Protein AF-A0A9P7E9S6-F1 (afdb_monomer_lite)

Organism: NCBI:txid48587

Structure (mmCIF, N/CA/C/O backbone):
data_AF-A0A9P7E9S6-F1
#
_entry.id   AF-A0A9P7E9S6-F1
#
loop_
_atom_site.group_PDB
_atom_site.id
_atom_site.type_symbol
_atom_site.label_atom_id
_atom_site.label_alt_id
_atom_site.label_comp_id
_atom_site.label_asym_id
_atom_site.label_entity_id
_atom_site.label_seq_id
_atom_site.pdbx_PDB_ins_code
_atom_site.Cartn_x
_atom_site.Cartn_y
_atom_site.Cartn_z
_atom_site.occupancy
_atom_site.B_iso_or_equiv
_atom_site.auth_seq_id
_atom_site.auth_comp_id
_atom_site.auth_asym_id
_atom_site.auth_atom_id
_atom_site.pdbx_PDB_model_num
ATOM 1 N N . MET A 1 1 ? -11.696 4.239 7.688 1.00 76.25 1 MET A N 1
ATOM 2 C CA . MET A 1 1 ? -10.616 5.097 7.147 1.00 76.25 1 MET A CA 1
ATOM 3 C C . MET A 1 1 ? -9.987 4.363 5.976 1.00 76.25 1 MET A C 1
ATOM 5 O O . MET A 1 1 ? -9.645 3.206 6.164 1.00 76.25 1 MET A O 1
ATOM 9 N N . ASN A 1 2 ? -9.863 4.976 4.794 1.00 81.44 2 ASN A N 1
ATOM 10 C CA . ASN A 1 2 ? -9.144 4.355 3.674 1.00 81.44 2 ASN A CA 1
ATOM 11 C C . ASN A 1 2 ? -7.691 4.812 3.697 1.00 81.44 2 ASN A C 1
ATOM 13 O O . ASN A 1 2 ? -7.438 6.014 3.799 1.00 81.44 2 ASN A O 1
ATOM 17 N N . MET A 1 3 ? -6.766 3.865 3.609 1.00 82.00 3 MET A N 1
ATOM 18 C CA . MET A 1 3 ? -5.338 4.120 3.689 1.00 82.00 3 MET A CA 1
ATOM 19 C C . MET A 1 3 ? -4.655 3.564 2.443 1.00 82.00 3 MET A C 1
ATOM 21 O O . MET A 1 3 ? -4.968 2.445 2.022 1.00 82.00 3 MET A O 1
ATOM 25 N N . PRO A 1 4 ? -3.770 4.343 1.805 1.00 83.00 4 PRO A N 1
ATOM 26 C CA . PRO A 1 4 ? -3.016 3.827 0.681 1.00 83.00 4 PRO A CA 1
ATOM 27 C C . PRO A 1 4 ? 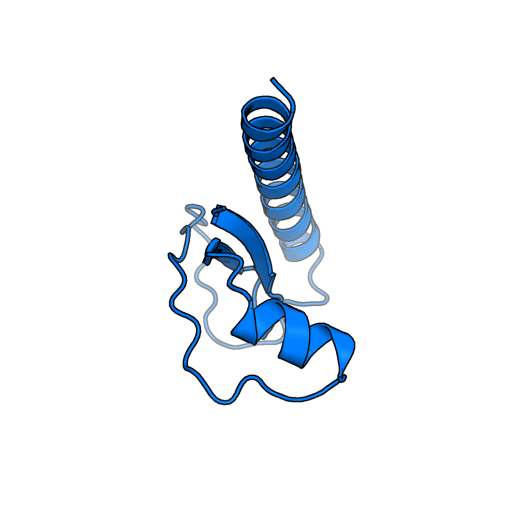-2.063 2.727 1.156 1.00 83.00 4 PRO A C 1
ATOM 29 O O . PRO A 1 4 ? -1.625 2.716 2.308 1.00 83.00 4 PRO A O 1
ATOM 32 N N . CYS A 1 5 ? -1.736 1.799 0.265 1.00 80.69 5 CYS A N 1
ATOM 33 C CA . CYS A 1 5 ? -0.798 0.703 0.481 1.00 80.69 5 CYS A CA 1
ATOM 34 C C . CYS A 1 5 ? 0.037 0.512 -0.790 1.00 80.69 5 CYS A C 1
ATOM 36 O O . CYS A 1 5 ? -0.466 0.711 -1.892 1.00 80.69 5 CYS A O 1
ATOM 38 N N . ILE A 1 6 ? 1.294 0.093 -0.657 1.00 78.81 6 ILE A N 1
ATOM 39 C CA . ILE A 1 6 ? 2.104 -0.361 -1.794 1.00 78.81 6 ILE A CA 1
ATOM 40 C C . ILE A 1 6 ? 2.420 -1.837 -1.589 1.00 78.81 6 ILE A C 1
ATOM 42 O O . ILE A 1 6 ? 2.843 -2.234 -0.505 1.00 78.81 6 ILE A O 1
ATOM 46 N N . THR A 1 7 ? 2.241 -2.639 -2.634 1.00 76.12 7 THR A N 1
ATOM 47 C CA . THR A 1 7 ? 2.761 -4.009 -2.697 1.00 76.12 7 THR A CA 1
ATOM 48 C C . THR A 1 7 ? 3.796 -4.124 -3.808 1.00 76.12 7 THR A C 1
ATOM 50 O O . THR A 1 7 ? 3.699 -3.433 -4.818 1.00 76.12 7 THR A O 1
ATOM 53 N N . MET A 1 8 ? 4.796 -4.978 -3.602 1.00 69.56 8 MET A N 1
ATOM 54 C CA . MET A 1 8 ? 5.942 -5.182 -4.498 1.00 69.56 8 MET A CA 1
ATOM 55 C C . MET A 1 8 ? 6.051 -6.648 -4.953 1.00 69.56 8 MET A C 1
ATOM 57 O O . MET A 1 8 ? 7.151 -7.156 -5.166 1.00 69.56 8 MET A O 1
ATOM 61 N N . VAL A 1 9 ? 4.930 -7.369 -5.056 1.00 65.50 9 VAL A N 1
ATOM 62 C CA . VAL A 1 9 ? 4.935 -8.757 -5.545 1.00 65.50 9 VAL A CA 1
ATOM 63 C C . VAL A 1 9 ? 5.095 -8.740 -7.066 1.00 65.50 9 VAL A C 1
ATOM 65 O O . VAL A 1 9 ? 4.148 -8.466 -7.797 1.00 65.50 9 VAL A O 1
ATOM 68 N N . GLY A 1 10 ? 6.317 -8.991 -7.539 1.00 65.50 10 GLY A N 1
ATOM 69 C CA . GLY A 1 10 ? 6.691 -8.895 -8.953 1.00 65.50 10 GLY A CA 1
ATOM 70 C C . GLY A 1 10 ? 6.893 -7.447 -9.409 1.00 65.50 10 GLY A C 1
ATOM 71 O O . GLY A 1 10 ? 8.007 -7.078 -9.773 1.00 65.50 10 GLY A O 1
ATOM 72 N N . ALA A 1 11 ? 5.840 -6.628 -9.337 1.00 67.00 11 ALA A N 1
ATOM 73 C CA . ALA A 1 11 ? 5.846 -5.212 -9.702 1.00 67.00 11 ALA A CA 1
ATOM 74 C C . ALA A 1 11 ? 5.216 -4.333 -8.600 1.00 67.00 11 ALA A C 1
ATOM 76 O O . ALA A 1 11 ? 4.358 -4.810 -7.851 1.00 67.00 11 ALA A O 1
ATOM 77 N N . PRO A 1 12 ? 5.615 -3.050 -8.488 1.00 69.06 12 PRO A N 1
ATOM 78 C CA . PRO A 1 12 ? 4.939 -2.089 -7.624 1.00 69.06 12 PRO A CA 1
ATOM 79 C C . PRO A 1 12 ? 3.466 -1.929 -8.020 1.00 69.06 12 PRO A C 1
ATOM 81 O O . PRO A 1 12 ? 3.138 -1.579 -9.154 1.00 69.06 12 PRO A O 1
ATOM 84 N N . HIS A 1 13 ? 2.566 -2.116 -7.060 1.00 75.25 13 HIS A N 1
ATOM 85 C CA . HIS A 1 13 ? 1.160 -1.752 -7.189 1.00 75.25 13 HIS A CA 1
ATOM 86 C C . HIS A 1 13 ? 0.755 -0.833 -6.045 1.00 75.25 13 HIS A C 1
ATOM 88 O O . HIS A 1 13 ? 1.012 -1.129 -4.877 1.00 75.25 13 HIS A O 1
ATOM 94 N N . LEU A 1 14 ? 0.089 0.267 -6.395 1.00 80.75 14 LEU A N 1
ATOM 95 C CA . LEU A 1 14 ? -0.555 1.148 -5.437 1.00 80.75 14 LEU A CA 1
ATOM 96 C C . LEU A 1 14 ? -1.979 0.644 -5.207 1.00 80.75 14 LEU A C 1
ATOM 98 O O . LEU A 1 14 ? -2.728 0.406 -6.153 1.00 80.75 14 LEU A O 1
ATOM 102 N N . LEU A 1 15 ? -2.337 0.459 -3.946 1.00 83.75 15 LEU A N 1
ATOM 103 C CA . LEU A 1 15 ? -3.641 -0.002 -3.503 1.00 83.75 15 LEU A CA 1
ATOM 104 C C . LEU A 1 15 ? -4.237 1.034 -2.549 1.00 83.75 15 LEU A C 1
ATOM 106 O O . LEU A 1 15 ? -3.510 1.742 -1.855 1.00 83.75 15 LEU A O 1
ATOM 110 N N . LEU A 1 16 ? -5.558 1.098 -2.476 1.00 84.00 16 LEU A N 1
ATOM 111 C CA . LEU A 1 16 ? -6.286 1.873 -1.482 1.00 84.00 16 LEU A CA 1
ATOM 112 C C . LEU A 1 16 ? -7.284 0.942 -0.797 1.00 84.00 16 LEU A C 1
ATOM 114 O O . LEU A 1 16 ? -8.222 0.462 -1.430 1.00 84.00 16 LEU A O 1
ATOM 118 N N . GLY A 1 17 ? -7.056 0.661 0.483 1.00 84.75 17 GLY A N 1
ATOM 119 C CA . GLY A 1 17 ? -7.870 -0.267 1.266 1.00 84.75 17 GLY A CA 1
ATOM 120 C C . GLY A 1 17 ? -8.499 0.405 2.476 1.00 84.75 17 GLY A C 1
ATOM 121 O O . GLY A 1 17 ? -7.954 1.369 3.017 1.00 84.75 17 GLY A O 1
ATOM 122 N N . ALA A 1 18 ? -9.639 -0.113 2.922 1.00 85.50 18 ALA A N 1
ATOM 123 C CA . ALA A 1 18 ? -10.220 0.290 4.194 1.00 85.50 18 ALA A CA 1
ATOM 124 C C . ALA A 1 18 ? -9.433 -0.333 5.356 1.00 85.50 18 ALA A C 1
ATOM 126 O O . ALA A 1 18 ? -9.246 -1.547 5.420 1.00 85.50 18 ALA A O 1
ATOM 127 N N . VAL A 1 19 ? -9.013 0.496 6.309 1.00 83.81 19 VAL A N 1
ATOM 128 C CA . VAL A 1 19 ? -8.512 0.037 7.606 1.00 83.81 19 VAL A CA 1
ATOM 129 C C . VAL A 1 19 ? -9.716 -0.416 8.423 1.00 83.81 19 VAL A C 1
ATOM 131 O O . VAL A 1 19 ? -10.515 0.408 8.879 1.00 83.81 19 VAL A O 1
ATOM 134 N N . THR A 1 20 ? -9.866 -1.731 8.558 1.00 87.31 20 THR A N 1
ATOM 135 C CA . THR A 1 20 ? -10.906 -2.368 9.370 1.00 87.31 20 THR A CA 1
ATOM 136 C C . THR A 1 20 ? -10.316 -2.883 10.674 1.00 87.31 20 THR A C 1
ATOM 138 O O . THR A 1 20 ? -9.131 -3.205 10.749 1.00 87.31 20 THR A O 1
ATOM 141 N N . LYS A 1 21 ? -11.160 -3.013 11.704 1.00 86.56 21 LYS A N 1
ATOM 142 C CA . LYS A 1 21 ? -10.742 -3.586 12.989 1.00 86.56 21 LYS A CA 1
ATOM 143 C C . LYS A 1 21 ? -10.193 -5.007 12.821 1.00 86.56 21 LYS A C 1
ATOM 145 O O . LYS A 1 21 ? -9.145 -5.309 13.368 1.00 86.56 21 LYS A O 1
ATOM 150 N N . ALA A 1 22 ? -10.841 -5.833 11.999 1.00 86.19 22 ALA A N 1
ATOM 151 C CA . ALA A 1 22 ? -10.382 -7.190 11.705 1.00 86.19 22 ALA A CA 1
ATOM 152 C C . ALA A 1 22 ? -8.975 -7.212 11.082 1.00 86.19 22 ALA A C 1
ATOM 154 O O . ALA A 1 22 ? -8.132 -8.008 11.489 1.00 86.19 22 ALA A O 1
ATOM 155 N N . LEU A 1 23 ? -8.697 -6.302 10.140 1.00 86.25 23 LEU A N 1
ATOM 156 C CA . LEU A 1 23 ? -7.375 -6.180 9.527 1.00 86.25 23 LEU A CA 1
ATOM 157 C C . LEU A 1 23 ? -6.326 -5.688 10.534 1.00 86.25 23 LEU A C 1
ATOM 159 O O . LEU A 1 23 ? -5.215 -6.214 10.568 1.00 86.25 23 LEU A O 1
ATOM 163 N N . SER A 1 24 ? -6.679 -4.711 11.372 1.00 87.88 24 SER A N 1
ATOM 164 C CA . SER A 1 24 ? -5.805 -4.213 12.437 1.00 87.88 24 SER A CA 1
ATOM 165 C C . SER A 1 24 ? -5.490 -5.292 13.474 1.00 87.88 24 SER A C 1
ATOM 167 O O . SER A 1 24 ? -4.323 -5.496 13.797 1.00 87.88 24 SER A O 1
ATOM 169 N N . ASP A 1 25 ? -6.494 -6.030 13.944 1.00 91.25 25 ASP A N 1
ATOM 170 C CA . ASP A 1 25 ? -6.331 -7.102 14.929 1.00 91.25 25 ASP A CA 1
ATOM 171 C C . ASP A 1 25 ? -5.484 -8.254 14.361 1.00 91.25 25 ASP A C 1
ATOM 173 O O . ASP A 1 25 ? -4.631 -8.809 15.062 1.00 91.25 25 ASP A O 1
ATOM 177 N N . ALA A 1 26 ? -5.673 -8.590 13.079 1.00 89.31 26 ALA A N 1
ATOM 178 C CA . ALA A 1 26 ? -4.862 -9.578 12.373 1.00 89.31 26 ALA A CA 1
ATOM 179 C C . ALA A 1 26 ? -3.392 -9.142 12.274 1.00 89.31 26 ALA A C 1
ATOM 181 O O . ALA A 1 26 ? -2.504 -9.922 12.621 1.00 89.31 26 ALA A O 1
ATOM 182 N N . ALA A 1 27 ? -3.140 -7.884 11.893 1.00 86.94 27 ALA A N 1
ATOM 183 C CA . ALA A 1 27 ? -1.794 -7.322 11.814 1.00 86.94 27 ALA A CA 1
ATOM 184 C C . ALA A 1 27 ? -1.095 -7.287 13.183 1.00 86.94 27 ALA A C 1
ATOM 186 O O . ALA A 1 27 ? 0.046 -7.728 13.293 1.00 86.94 27 ALA A O 1
ATOM 187 N N . ILE A 1 28 ? -1.788 -6.833 14.236 1.00 92.00 28 ILE A N 1
ATOM 188 C CA . ILE A 1 28 ? -1.270 -6.808 15.616 1.00 92.00 28 ILE A CA 1
ATOM 189 C C . ILE A 1 28 ? -0.946 -8.224 16.107 1.00 92.00 28 ILE A C 1
ATOM 191 O O . ILE A 1 28 ? 0.055 -8.435 16.786 1.00 92.00 28 ILE A O 1
ATOM 195 N N . SER A 1 29 ? -1.778 -9.204 15.750 1.00 94.25 29 SER A N 1
ATOM 196 C CA . SER A 1 29 ? -1.597 -10.603 16.151 1.00 94.25 29 SER A CA 1
ATOM 197 C C . SER A 1 29 ? -0.613 -11.378 15.265 1.00 94.25 29 SER A C 1
ATOM 199 O O . SER A 1 29 ? -0.465 -12.584 15.462 1.00 94.25 29 SER A O 1
ATOM 201 N N . CYS A 1 30 ? 0.008 -10.740 14.264 1.00 90.12 30 CYS A N 1
ATOM 202 C CA . CYS A 1 30 ? 0.836 -11.392 13.243 1.00 90.12 30 CYS A CA 1
ATOM 203 C C . CYS A 1 30 ? 0.140 -12.578 12.546 1.00 90.12 30 CYS A C 1
ATOM 205 O O . CYS A 1 30 ? 0.778 -13.571 12.196 1.00 90.12 30 CYS A O 1
ATOM 207 N N . ARG A 1 31 ? -1.181 -12.498 12.353 1.00 92.25 31 ARG A N 1
ATOM 208 C CA . ARG A 1 31 ? -1.974 -13.522 11.664 1.00 92.25 31 ARG A CA 1
ATOM 209 C C . ARG A 1 31 ? -2.467 -13.005 10.325 1.00 92.25 31 ARG A C 1
ATOM 211 O O . ARG A 1 31 ? -2.654 -11.807 10.130 1.00 92.25 31 ARG A O 1
ATOM 218 N N . TYR A 1 32 ? -2.726 -13.934 9.413 1.00 86.50 32 TYR A N 1
ATOM 219 C CA . TYR A 1 32 ? -3.452 -13.599 8.199 1.00 86.50 32 TYR A CA 1
ATOM 220 C C . TYR A 1 32 ? -4.901 -13.227 8.562 1.00 86.50 32 TYR A C 1
ATOM 222 O O . TYR A 1 32 ? -5.499 -13.918 9.394 1.00 86.50 32 TYR A O 1
ATOM 230 N N . PRO A 1 33 ? -5.465 -12.145 7.999 1.00 85.81 33 PRO A N 1
ATOM 231 C CA . PRO A 1 33 ? -6.851 -11.782 8.255 1.00 85.81 33 PRO A CA 1
ATOM 232 C C . PRO A 1 33 ? -7.791 -12.886 7.760 1.00 85.81 33 PRO A C 1
ATOM 234 O O . PRO A 1 33 ? -7.654 -13.380 6.643 1.00 85.81 33 PRO A O 1
ATOM 237 N N . SER A 1 34 ? -8.746 -13.277 8.604 1.00 85.94 34 SER A N 1
ATOM 238 C CA . SER A 1 34 ? -9.762 -14.277 8.248 1.00 85.94 34 SER A CA 1
ATOM 239 C C . SER A 1 34 ? -10.735 -13.752 7.193 1.00 85.94 34 SER A C 1
ATOM 241 O O . SER A 1 34 ? -11.231 -14.517 6.368 1.00 85.94 34 SER A O 1
ATOM 243 N N . ASP A 1 35 ? -10.986 -12.443 7.220 1.00 87.06 35 ASP A N 1
ATOM 244 C CA . ASP A 1 35 ? -11.860 -11.760 6.278 1.00 87.06 35 ASP A CA 1
ATO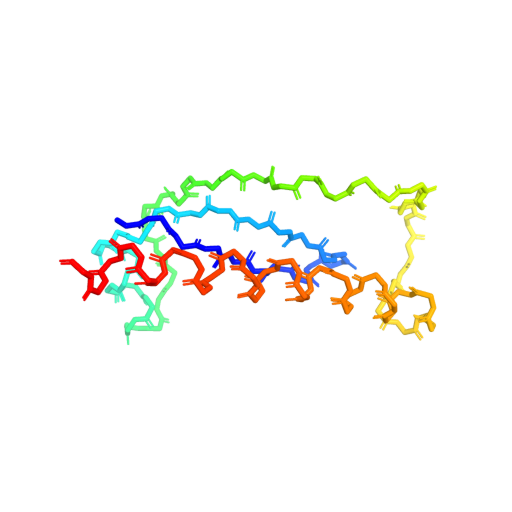M 245 C C . ASP A 1 35 ? -11.070 -11.270 5.067 1.00 87.06 35 ASP A C 1
ATOM 247 O O . ASP A 1 35 ? -9.940 -10.782 5.174 1.00 87.06 35 ASP A O 1
ATOM 251 N N . ARG A 1 36 ? -11.696 -11.355 3.893 1.00 87.00 36 ARG A N 1
ATOM 252 C CA . ARG A 1 36 ? -11.110 -10.833 2.661 1.00 87.00 36 ARG A CA 1
ATOM 253 C C . ARG A 1 36 ? -11.043 -9.307 2.722 1.00 87.00 36 ARG A C 1
ATOM 255 O O . ARG A 1 36 ? -12.068 -8.638 2.808 1.00 87.00 36 ARG A O 1
ATOM 262 N N . THR A 1 37 ? -9.839 -8.758 2.585 1.00 84.00 37 THR A N 1
ATOM 263 C CA . THR A 1 37 ? -9.646 -7.312 2.429 1.00 84.00 37 THR A CA 1
ATOM 264 C C . THR A 1 37 ? -9.925 -6.897 0.988 1.00 84.00 37 THR A C 1
ATOM 266 O O . THR A 1 37 ? -9.209 -7.300 0.068 1.00 84.00 37 THR A O 1
ATOM 269 N N . GLU A 1 38 ? -10.946 -6.070 0.785 1.00 86.56 38 GLU A N 1
ATOM 270 C CA . GLU A 1 38 ? -11.199 -5.425 -0.503 1.00 86.56 38 GLU A CA 1
ATOM 271 C C . GLU A 1 38 ? -10.350 -4.158 -0.639 1.00 86.56 38 GLU A C 1
ATOM 273 O O . GLU A 1 38 ? -10.297 -3.312 0.257 1.00 86.56 38 GLU A O 1
ATOM 278 N N . VAL A 1 39 ? -9.657 -4.043 -1.771 1.00 83.50 39 VAL A N 1
ATOM 279 C CA . VAL A 1 39 ? -8.766 -2.923 -2.080 1.00 83.50 39 VAL A CA 1
ATOM 280 C C . VAL A 1 39 ? -9.031 -2.426 -3.492 1.00 83.50 39 VAL A C 1
ATOM 282 O O . VAL A 1 39 ? -9.268 -3.212 -4.409 1.00 83.50 39 VAL A O 1
ATOM 285 N N . LEU A 1 40 ? -8.947 -1.115 -3.680 1.00 83.00 40 LEU A N 1
ATOM 286 C CA . LEU A 1 40 ? -8.935 -0.497 -4.998 1.00 83.00 40 LEU A CA 1
ATOM 287 C C . LEU A 1 40 ? -7.500 -0.492 -5.514 1.00 83.00 40 LEU A C 1
ATOM 289 O O . LEU A 1 40 ? -6.604 0.002 -4.833 1.00 83.00 40 LEU A O 1
ATOM 293 N N . LYS A 1 41 ? -7.272 -1.034 -6.710 1.00 80.75 41 LYS A N 1
ATOM 294 C CA . LYS A 1 41 ? -5.969 -0.955 -7.372 1.00 80.75 41 LYS A CA 1
ATOM 295 C C . LYS A 1 41 ? -5.876 0.362 -8.132 1.00 80.75 41 LYS A C 1
ATOM 297 O O . LYS A 1 41 ? -6.697 0.637 -9.000 1.00 80.75 41 LYS A O 1
ATOM 302 N N . CYS A 1 42 ? -4.870 1.163 -7.811 1.00 72.31 42 CYS A N 1
ATOM 303 C CA . CYS A 1 42 ? -4.529 2.357 -8.562 1.00 72.31 42 CYS A CA 1
ATOM 304 C C . CYS A 1 42 ? -3.516 1.970 -9.639 1.00 72.31 42 CYS A C 1
ATOM 306 O O . CYS A 1 42 ? -2.367 1.628 -9.341 1.00 72.31 42 CYS A O 1
ATOM 308 N N . GLU A 1 43 ? -3.949 2.001 -10.895 1.00 67.56 43 GLU A N 1
ATOM 309 C CA . GLU A 1 43 ? -3.038 1.875 -12.024 1.00 67.56 43 GLU A CA 1
ATOM 310 C C . GLU A 1 43 ? -2.287 3.194 -12.189 1.00 67.56 43 GLU A C 1
ATOM 312 O O . GLU A 1 43 ? -2.885 4.245 -12.413 1.00 67.56 43 GLU A O 1
ATOM 317 N N . VAL A 1 44 ? -0.967 3.150 -12.032 1.00 60.81 44 VAL A N 1
ATOM 318 C CA . VAL A 1 44 ? -0.116 4.219 -12.547 1.00 60.81 44 VAL A CA 1
ATOM 319 C C . VAL A 1 44 ? 0.116 3.846 -14.000 1.00 60.81 44 VAL A C 1
ATOM 321 O O . VAL A 1 44 ? 0.545 2.725 -14.272 1.00 60.81 44 VAL A O 1
ATOM 324 N N . ALA A 1 45 ? -0.223 4.741 -14.925 1.00 54.72 45 ALA A N 1
ATOM 325 C CA . ALA A 1 45 ? 0.050 4.536 -16.338 1.00 54.72 45 ALA A CA 1
ATOM 326 C C . ALA A 1 45 ? 1.563 4.352 -16.515 1.00 54.72 45 ALA A C 1
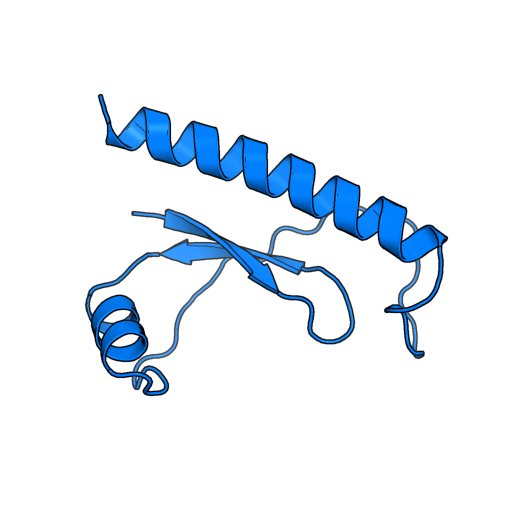ATOM 328 O O . ALA A 1 45 ? 2.322 5.318 -16.466 1.00 54.72 45 ALA A O 1
ATOM 329 N N . SER A 1 46 ? 2.011 3.106 -16.648 1.00 53.66 46 SER A N 1
ATOM 330 C CA . SER A 1 46 ? 3.355 2.805 -17.108 1.00 53.66 46 SER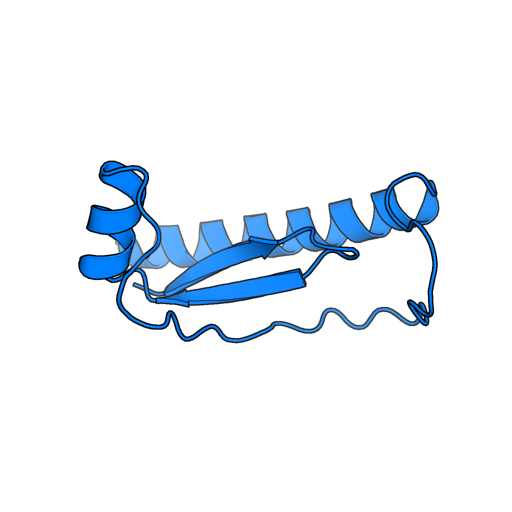 A CA 1
ATOM 331 C C . SER A 1 46 ? 3.243 2.285 -18.529 1.00 53.66 46 SER A C 1
ATOM 333 O O . SER A 1 46 ? 2.693 1.207 -18.742 1.00 53.66 46 SER A O 1
ATOM 335 N N . ASP A 1 47 ? 3.849 2.989 -19.481 1.00 53.34 47 ASP A N 1
ATOM 336 C CA . ASP A 1 47 ? 4.060 2.505 -20.856 1.00 53.34 47 ASP A CA 1
ATOM 337 C C . ASP A 1 47 ? 4.972 1.256 -20.917 1.00 53.34 47 ASP A C 1
ATOM 339 O O . ASP A 1 47 ? 5.281 0.730 -21.985 1.00 53.34 47 ASP A O 1
ATOM 343 N N . TYR A 1 48 ? 5.417 0.760 -19.760 1.00 52.12 48 TYR A N 1
ATOM 344 C CA . TYR 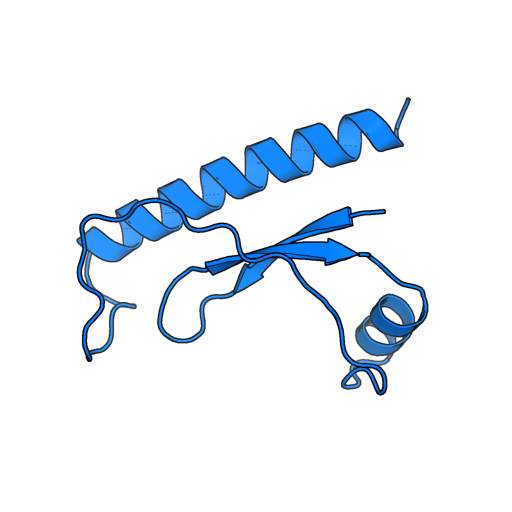A 1 48 ? 6.238 -0.427 -19.616 1.00 52.12 48 TYR A CA 1
ATOM 345 C C . TYR A 1 48 ? 5.366 -1.678 -19.539 1.00 52.12 48 TYR A C 1
ATOM 347 O O . TYR A 1 48 ? 4.689 -1.947 -18.548 1.00 52.12 48 TYR A O 1
ATOM 355 N N . ASN A 1 49 ? 5.421 -2.465 -20.610 1.00 50.62 49 ASN A N 1
ATOM 356 C CA . ASN A 1 49 ? 4.834 -3.794 -20.702 1.00 50.62 49 ASN A CA 1
ATOM 357 C C . ASN A 1 49 ? 5.598 -4.737 -19.754 1.00 50.62 49 ASN A C 1
ATOM 359 O O . ASN A 1 49 ? 6.674 -5.232 -20.089 1.00 50.62 49 ASN A O 1
ATOM 363 N N . ILE A 1 50 ? 5.071 -4.959 -18.548 1.00 53.41 50 ILE A N 1
ATOM 364 C CA . ILE A 1 50 ? 5.683 -5.825 -17.528 1.00 53.41 50 ILE A CA 1
ATOM 365 C C . ILE A 1 50 ? 5.385 -7.297 -17.855 1.00 53.41 50 ILE A C 1
ATOM 367 O O . ILE A 1 50 ? 4.721 -8.007 -17.103 1.00 53.41 50 ILE A O 1
ATOM 371 N N . ASN A 1 51 ? 5.842 -7.763 -19.015 1.00 46.06 51 ASN A N 1
ATOM 372 C CA . ASN A 1 51 ? 5.757 -9.166 -19.390 1.00 46.06 51 ASN A CA 1
ATOM 373 C C . ASN A 1 51 ? 7.025 -9.891 -18.938 1.00 46.06 51 ASN A C 1
ATOM 375 O O . ASN A 1 51 ? 8.070 -9.776 -19.565 1.00 46.06 51 ASN A O 1
ATOM 379 N N . GLY A 1 52 ? 6.894 -10.658 -17.854 1.00 47.56 52 GLY A N 1
ATOM 380 C CA . GLY A 1 52 ? 7.732 -11.821 -17.561 1.00 47.56 52 GLY A CA 1
ATOM 381 C C . GLY A 1 52 ? 9.225 -11.558 -17.366 1.00 47.56 52 GLY A C 1
ATOM 382 O O . GLY A 1 52 ? 10.022 -11.820 -18.257 1.00 47.56 52 GLY A O 1
ATOM 383 N N . GLY A 1 53 ? 9.628 -11.173 -16.156 1.00 46.34 53 GLY A N 1
ATOM 384 C CA . GLY A 1 53 ? 11.024 -11.323 -15.736 1.00 46.34 53 GLY A CA 1
ATOM 385 C C . GLY A 1 53 ? 11.463 -10.290 -14.713 1.00 46.34 53 GLY A C 1
ATOM 386 O O . GLY A 1 53 ? 11.420 -9.102 -14.990 1.00 46.34 53 GLY A O 1
ATOM 387 N N . MET A 1 54 ? 11.855 -10.777 -13.53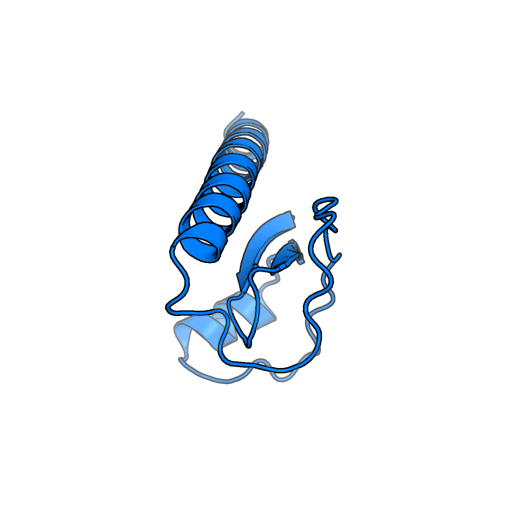1 1.00 49.34 54 MET A N 1
ATOM 388 C CA . MET A 1 54 ? 12.648 -10.125 -12.471 1.00 49.34 54 MET A CA 1
ATOM 389 C C . MET A 1 54 ? 12.883 -8.608 -12.636 1.00 49.34 54 MET A C 1
ATOM 391 O O . MET A 1 54 ? 13.987 -8.137 -12.877 1.00 49.34 54 MET A O 1
ATOM 395 N N . VAL A 1 55 ? 11.814 -7.842 -12.424 1.00 52.16 55 VAL A N 1
ATOM 396 C CA . VAL A 1 55 ? 11.732 -6.371 -12.528 1.00 52.16 55 VAL A CA 1
ATOM 397 C C . VAL A 1 55 ? 12.455 -5.680 -11.357 1.00 52.16 55 VAL A C 1
ATOM 399 O O . VAL A 1 55 ? 12.637 -4.471 -11.333 1.00 52.16 55 VAL A O 1
ATOM 402 N N . GLN A 1 56 ? 12.872 -6.432 -10.339 1.00 50.00 56 GLN A N 1
ATOM 403 C CA . GLN A 1 56 ? 13.325 -5.866 -9.068 1.00 50.00 56 GLN A CA 1
ATOM 404 C C . GLN A 1 56 ? 14.736 -5.253 -9.126 1.00 50.00 56 GLN A C 1
ATOM 406 O O . GLN A 1 56 ? 15.042 -4.372 -8.322 1.00 50.00 56 GLN A O 1
ATOM 411 N N . GLU A 1 57 ? 15.577 -5.664 -10.081 1.00 52.84 57 GLU A N 1
ATOM 412 C CA . GLU A 1 57 ? 16.984 -5.233 -10.149 1.00 52.84 57 GLU A CA 1
ATOM 413 C C . GLU A 1 57 ? 17.308 -4.263 -11.290 1.00 52.84 57 GLU A C 1
ATOM 415 O O . GLU A 1 57 ? 18.384 -3.661 -11.294 1.00 52.84 57 GLU A O 1
ATOM 420 N N . ALA A 1 58 ? 16.379 -4.044 -12.222 1.00 60.19 58 ALA A N 1
ATOM 421 C CA . ALA A 1 58 ? 16.604 -3.136 -13.337 1.00 60.19 58 ALA A CA 1
ATOM 422 C C . ALA A 1 58 ? 16.555 -1.659 -12.866 1.00 60.19 58 ALA A C 1
ATOM 424 O O . ALA A 1 58 ? 15.625 -1.266 -12.149 1.00 60.19 58 ALA A O 1
ATOM 425 N N . PRO A 1 59 ? 17.539 -0.810 -13.224 1.00 62.84 59 PRO A N 1
ATOM 426 C CA . PRO A 1 59 ? 17.586 0.600 -12.821 1.00 62.84 59 PRO A CA 1
ATOM 427 C C . PRO A 1 59 ? 16.319 1.388 -13.182 1.00 62.84 59 PRO A C 1
ATOM 429 O O . PRO A 1 59 ? 15.840 2.196 -12.384 1.00 62.84 59 PRO A O 1
ATOM 432 N N . GLU A 1 60 ? 15.735 1.106 -14.344 1.00 61.91 60 GLU A N 1
ATOM 433 C CA . GLU A 1 60 ? 14.464 1.657 -14.819 1.00 61.91 60 GLU A CA 1
ATOM 434 C C . GLU A 1 60 ? 13.297 1.385 -13.854 1.00 61.91 60 GLU A C 1
ATOM 436 O O . GLU A 1 60 ? 12.440 2.244 -13.634 1.00 61.91 60 GLU A O 1
ATOM 441 N N . CYS A 1 61 ? 13.302 0.242 -13.172 1.00 62.56 61 CYS A N 1
ATOM 442 C CA . CYS A 1 61 ? 12.262 -0.132 -12.221 1.00 62.56 61 CYS A CA 1
ATOM 443 C C . CYS A 1 61 ? 12.401 0.592 -10.880 1.00 62.56 61 CYS A C 1
ATOM 445 O O . CYS A 1 61 ? 11.401 0.806 -10.193 1.00 62.56 61 CYS A O 1
ATOM 447 N N . ARG A 1 62 ? 13.610 1.058 -10.529 1.00 69.00 62 ARG A N 1
ATOM 448 C CA . ARG A 1 62 ? 13.823 1.933 -9.363 1.00 69.00 62 ARG A CA 1
ATOM 449 C C . ARG A 1 62 ? 13.174 3.299 -9.570 1.00 69.00 62 ARG A C 1
ATOM 451 O O . ARG A 1 62 ? 12.588 3.835 -8.633 1.00 69.00 62 ARG A O 1
ATOM 458 N N . GLY A 1 63 ? 13.237 3.837 -10.790 1.00 71.56 63 GLY A N 1
ATOM 459 C CA . GLY A 1 63 ? 12.560 5.085 -11.154 1.00 71.56 63 GLY A CA 1
ATOM 460 C C . GLY A 1 63 ? 11.042 4.972 -11.013 1.00 71.56 63 GLY A C 1
ATOM 461 O O . GLY A 1 63 ? 10.411 5.825 -10.390 1.00 71.56 63 GLY A O 1
ATOM 462 N N . ILE A 1 64 ? 10.469 3.869 -11.499 1.00 72.44 64 ILE A N 1
ATOM 463 C CA . ILE A 1 64 ? 9.037 3.575 -11.359 1.00 72.44 64 ILE A CA 1
ATOM 464 C C . ILE A 1 64 ? 8.666 3.389 -9.881 1.00 72.44 64 ILE A C 1
ATOM 466 O O . ILE A 1 64 ? 7.741 4.033 -9.394 1.00 72.44 64 ILE A O 1
ATOM 470 N N . ALA A 1 65 ? 9.414 2.584 -9.122 1.00 71.75 65 ALA A N 1
ATOM 471 C CA . ALA A 1 65 ? 9.166 2.398 -7.692 1.00 71.75 65 ALA A CA 1
ATOM 472 C C . ALA A 1 65 ? 9.221 3.726 -6.915 1.00 71.75 65 ALA A C 1
ATOM 474 O O . ALA A 1 65 ? 8.389 3.962 -6.036 1.00 71.75 65 ALA A O 1
ATOM 475 N N . LEU A 1 66 ? 10.145 4.626 -7.274 1.00 77.25 66 LEU A N 1
ATOM 476 C CA . LEU A 1 66 ? 10.223 5.967 -6.700 1.00 77.25 66 LEU A CA 1
ATOM 477 C C . LEU A 1 66 ? 8.987 6.808 -7.045 1.00 77.25 66 LEU A C 1
ATOM 479 O O . LEU A 1 66 ? 8.446 7.467 -6.159 1.00 77.25 66 LEU A O 1
ATOM 483 N N . GLN A 1 67 ? 8.502 6.769 -8.288 1.00 77.94 67 GLN A N 1
ATOM 484 C CA . GLN A 1 67 ? 7.264 7.458 -8.674 1.00 77.94 67 GLN A CA 1
ATOM 485 C C . GLN A 1 67 ? 6.066 6.945 -7.868 1.00 77.94 67 GLN A C 1
ATOM 487 O O . GLN A 1 67 ? 5.340 7.742 -7.272 1.00 77.94 67 GLN A O 1
ATOM 492 N N . TYR A 1 68 ? 5.903 5.624 -7.768 1.00 75.75 68 TYR A N 1
ATOM 493 C CA . TYR A 1 68 ? 4.856 5.006 -6.952 1.00 75.75 68 TYR A CA 1
ATOM 494 C C . TYR A 1 68 ? 4.965 5.417 -5.479 1.00 75.75 68 TYR A C 1
ATOM 496 O O . TYR A 1 68 ? 3.958 5.754 -4.857 1.00 75.75 68 TYR A O 1
ATOM 504 N N . TYR A 1 69 ? 6.181 5.450 -4.926 1.00 79.56 69 TYR A N 1
ATOM 505 C CA . TYR A 1 69 ? 6.427 5.906 -3.560 1.00 79.56 69 TYR A CA 1
ATOM 506 C C . TYR A 1 69 ? 6.051 7.380 -3.355 1.00 79.56 69 TYR A C 1
ATOM 508 O O . TYR A 1 69 ? 5.420 7.719 -2.352 1.00 79.56 69 TYR A O 1
ATOM 516 N N . LEU A 1 70 ? 6.397 8.265 -4.294 1.00 84.12 70 LEU A N 1
ATOM 517 C CA . LEU A 1 70 ? 6.050 9.687 -4.215 1.00 84.12 70 LEU A CA 1
ATOM 518 C C . LEU A 1 70 ? 4.532 9.900 -4.262 1.00 84.12 70 LEU A C 1
ATOM 520 O O . LEU A 1 70 ? 3.996 10.656 -3.446 1.00 84.12 70 LEU A O 1
ATOM 524 N N . VAL A 1 71 ? 3.837 9.191 -5.157 1.00 82.25 71 VAL A N 1
ATOM 525 C CA . VAL A 1 71 ? 2.370 9.222 -5.247 1.00 82.25 71 VAL A CA 1
ATOM 526 C C . VAL A 1 71 ? 1.747 8.709 -3.951 1.00 82.25 71 VAL A C 1
ATOM 528 O O . VAL A 1 71 ? 0.895 9.383 -3.373 1.00 82.25 71 VAL A O 1
ATOM 531 N N . PHE A 1 72 ? 2.216 7.570 -3.437 1.00 82.88 72 PHE A N 1
ATOM 532 C CA . PHE A 1 72 ? 1.777 7.033 -2.151 1.00 82.88 72 PHE A CA 1
ATOM 533 C C . PHE A 1 72 ? 1.971 8.033 -1.016 1.00 82.88 72 PHE A C 1
ATOM 535 O O . PHE A 1 72 ? 1.046 8.263 -0.244 1.00 82.88 72 PHE A O 1
ATOM 542 N N . LYS A 1 73 ? 3.152 8.652 -0.916 1.00 83.81 73 LYS A N 1
ATOM 543 C CA . LYS A 1 73 ? 3.473 9.602 0.152 1.00 83.81 73 LYS A CA 1
ATOM 544 C C . LYS A 1 73 ? 2.541 10.812 0.113 1.00 83.81 73 LYS A C 1
ATOM 546 O O . LYS A 1 73 ? 2.056 11.237 1.160 1.00 83.81 73 LYS A O 1
ATOM 551 N N . SER A 1 74 ? 2.272 11.347 -1.078 1.00 84.75 74 SER A N 1
ATOM 552 C CA . SER A 1 74 ? 1.324 12.449 -1.264 1.00 84.75 74 SER A CA 1
ATOM 553 C C . SER A 1 74 ? -0.098 12.041 -0.868 1.00 84.75 74 SER A C 1
ATOM 555 O O . SER A 1 74 ? -0.742 12.733 -0.079 1.00 84.75 74 SER A O 1
ATOM 557 N N . LEU A 1 75 ? -0.562 10.877 -1.334 1.00 81.88 75 LEU A N 1
ATOM 558 C CA . LEU A 1 75 ? -1.895 10.367 -1.024 1.00 81.88 75 LEU A CA 1
ATOM 559 C C . LEU A 1 75 ? -2.058 10.088 0.478 1.00 81.88 75 LEU A C 1
ATOM 561 O O . LEU A 1 75 ? -3.054 10.488 1.075 1.00 81.88 75 LEU A O 1
ATOM 565 N N . ALA A 1 76 ? -1.059 9.471 1.108 1.00 82.44 76 ALA A N 1
ATOM 566 C CA . ALA A 1 76 ? -1.051 9.178 2.536 1.00 82.44 76 ALA A CA 1
ATOM 567 C C . ALA A 1 76 ? -1.115 10.460 3.370 1.00 82.44 76 ALA A C 1
ATOM 569 O O . ALA A 1 76 ? -1.906 10.533 4.307 1.00 82.44 76 ALA A O 1
ATOM 570 N N . LYS A 1 77 ? -0.332 11.484 3.002 1.00 85.56 77 LYS A N 1
ATOM 571 C CA . LYS A 1 77 ? -0.362 12.794 3.659 1.00 85.56 77 LYS A CA 1
ATOM 572 C C . LYS A 1 77 ? -1.757 13.422 3.579 1.00 85.56 77 LYS A C 1
ATOM 574 O O . LYS A 1 77 ? -2.312 13.772 4.613 1.00 85.56 77 LYS A O 1
ATOM 579 N N . ASN A 1 78 ? -2.353 13.473 2.388 1.00 84.00 78 ASN A N 1
ATOM 580 C CA . ASN A 1 78 ? -3.692 14.039 2.191 1.00 84.00 78 ASN A CA 1
ATOM 581 C C . ASN A 1 78 ? -4.773 13.284 2.984 1.00 84.00 78 ASN A C 1
ATOM 583 O O . ASN A 1 78 ? -5.711 13.890 3.495 1.00 84.00 78 ASN A O 1
ATOM 587 N N . HIS A 1 79 ? -4.671 11.955 3.068 1.00 78.88 79 HIS A N 1
ATOM 588 C CA . HIS A 1 79 ? -5.601 11.140 3.852 1.00 78.88 79 HIS A CA 1
ATOM 589 C C . HIS A 1 79 ? -5.431 11.353 5.360 1.00 78.88 79 HIS A C 1
ATOM 591 O O . HIS A 1 79 ? -6.430 11.385 6.075 1.00 78.88 79 HIS A O 1
ATOM 597 N N . TRP A 1 80 ? -4.196 11.526 5.837 1.00 79.56 80 TRP A N 1
ATOM 598 C CA . TRP A 1 80 ? -3.924 11.824 7.241 1.00 79.56 80 TRP A CA 1
ATOM 599 C C . TRP A 1 80 ? -4.387 13.218 7.651 1.00 79.56 80 TRP A C 1
ATOM 601 O O . TRP A 1 80 ? -5.050 13.340 8.675 1.00 79.56 80 TRP A O 1
ATOM 611 N N . GLU A 1 81 ? -4.114 14.244 6.843 1.00 83.75 81 GLU A N 1
ATOM 612 C CA . GLU A 1 81 ? -4.548 15.621 7.124 1.00 83.75 81 GLU A CA 1
ATOM 613 C C . GLU A 1 81 ? -6.074 15.725 7.247 1.00 83.75 81 GLU A C 1
ATOM 615 O O . GLU A 1 81 ? -6.576 16.387 8.150 1.00 83.75 81 GLU A O 1
ATOM 620 N N . LYS A 1 82 ? -6.818 15.004 6.397 1.00 79.75 82 LYS A N 1
ATOM 621 C CA . LYS A 1 82 ? -8.287 14.913 6.471 1.00 79.75 82 LYS A CA 1
ATOM 622 C C . LYS A 1 82 ? -8.809 14.193 7.715 1.00 79.75 82 LYS A C 1
ATOM 624 O O . LYS A 1 82 ? -9.988 14.317 8.018 1.00 79.75 82 LYS A O 1
ATOM 629 N N . PHE A 1 83 ? -7.984 13.380 8.366 1.00 70.19 83 PHE A N 1
ATOM 630 C CA . PHE A 1 83 ? -8.368 12.641 9.567 1.00 70.19 83 PHE A CA 1
ATOM 631 C C . PHE A 1 83 ? -8.005 13.393 10.856 1.00 70.19 83 PHE A C 1
ATOM 633 O O . PHE A 1 83 ? -8.622 13.160 11.888 1.00 70.19 83 PHE A O 1
ATOM 640 N N . SER A 1 84 ? -7.001 14.274 10.811 1.00 62.19 84 SER A N 1
ATOM 641 C CA . SER A 1 84 ? -6.507 15.030 11.970 1.00 62.19 84 SER A CA 1
ATOM 642 C C . SER A 1 84 ? -7.169 16.398 12.189 1.00 62.19 84 SER A C 1
ATOM 644 O O . SER A 1 84 ? -6.767 17.100 13.116 1.00 62.19 84 SER A O 1
ATOM 646 N N . GLY A 1 85 ? -8.111 16.800 11.331 1.00 49.16 85 GLY A N 1
ATOM 647 C CA . GLY A 1 85 ? -8.896 18.037 11.454 1.00 49.16 85 GLY A CA 1
ATOM 648 C C . GLY A 1 85 ? -10.342 17.744 11.815 1.00 49.16 85 GLY A C 1
ATOM 649 O O . GLY A 1 85 ? -10.910 18.549 12.581 1.00 49.16 85 GLY A O 1
#

Secondary structure (DSSP, 8-state):
-EEEEEE-SSS-EEEEEE--HHHHHHHHTT---SSPPPEEEE---------SS-TTS-HHHHHHHHHHHHHHHHHHHHHHHTT--

pLDDT: mean 74.75, std 13.22, range [46.06, 94.25]

Radius of gyration: 14.93 Å; chains: 1; bounding box: 29×32×37 Å

Foldseek 3Di:
DWAWDWDCPLATWIKIWDDDPQVVVCVVVVHDRPDDTDIDIDDDDDPDPSPDDDLPPDPVRVVVVVVSVVVNVVVRVVVVVVVVD

Sequence (85 aa):
MNMPCITMVGAPHLLLGAVTKALSDAAISCRYPSDRTEVLKCEVASDYNINGGMVQEAPECRGIALQYYLVFKSLAKNHWEKFSG